Protein AF-A0A2H0WGF5-F1 (afdb_monomer_lite)

Structure (mmCIF, N/CA/C/O backbone):
data_AF-A0A2H0WGF5-F1
#
_entry.id   AF-A0A2H0WGF5-F1
#
loop_
_atom_site.group_PDB
_atom_site.id
_atom_site.type_symbol
_atom_site.label_atom_id
_atom_site.label_alt_id
_atom_site.label_comp_id
_atom_site.label_asym_id
_atom_site.label_entity_id
_atom_site.label_seq_id
_atom_site.pdbx_PDB_ins_code
_atom_site.Cartn_x
_atom_site.Cartn_y
_atom_site.Cartn_z
_atom_site.occupancy
_atom_site.B_iso_or_equiv
_atom_site.auth_seq_id
_atom_site.auth_comp_id
_atom_site.auth_asym_id
_atom_site.auth_atom_id
_atom_site.pdbx_PDB_model_num
ATOM 1 N N . LEU A 1 1 ? 12.358 -4.544 -9.132 1.00 90.62 1 LEU A N 1
ATOM 2 C CA . LEU A 1 1 ? 10.967 -4.035 -9.215 1.00 90.62 1 LEU A CA 1
ATOM 3 C C . LEU A 1 1 ? 10.431 -3.943 -10.645 1.00 90.62 1 LEU A C 1
ATOM 5 O O . LEU A 1 1 ? 9.227 -3.925 -10.801 1.00 90.62 1 LEU A O 1
ATOM 9 N N . SER A 1 2 ? 11.270 -3.948 -11.687 1.00 92.12 2 SER A N 1
ATOM 10 C CA . SER A 1 2 ? 10.876 -3.655 -13.080 1.00 92.12 2 SER A CA 1
ATOM 11 C C . SER A 1 2 ? 9.756 -4.506 -13.693 1.00 92.12 2 SER A C 1
ATOM 13 O O . SER A 1 2 ? 9.264 -4.139 -14.748 1.00 92.12 2 SER A O 1
ATOM 15 N N . ASN A 1 3 ? 9.385 -5.628 -13.071 1.00 94.50 3 ASN A N 1
ATOM 16 C CA . ASN A 1 3 ? 8.273 -6.477 -13.497 1.00 94.50 3 ASN A CA 1
ATOM 17 C C . ASN A 1 3 ? 7.287 -6.791 -12.352 1.00 94.50 3 ASN A C 1
ATOM 19 O O . ASN A 1 3 ? 6.6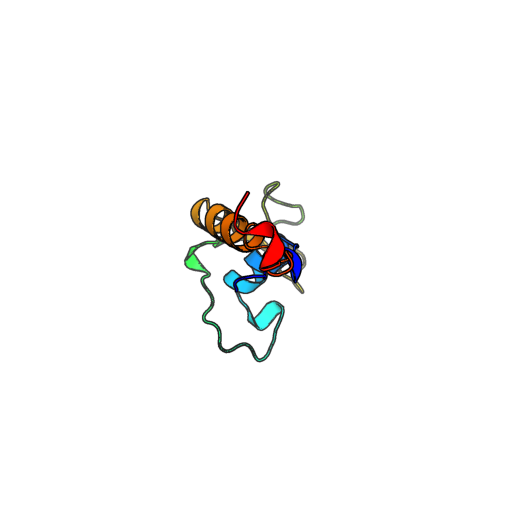97 -7.870 -12.283 1.00 94.50 3 ASN A O 1
ATOM 23 N N . ILE A 1 4 ? 7.217 -5.921 -11.343 1.00 96.69 4 ILE A N 1
ATOM 24 C CA . ILE A 1 4 ? 6.436 -6.203 -10.137 1.00 96.69 4 ILE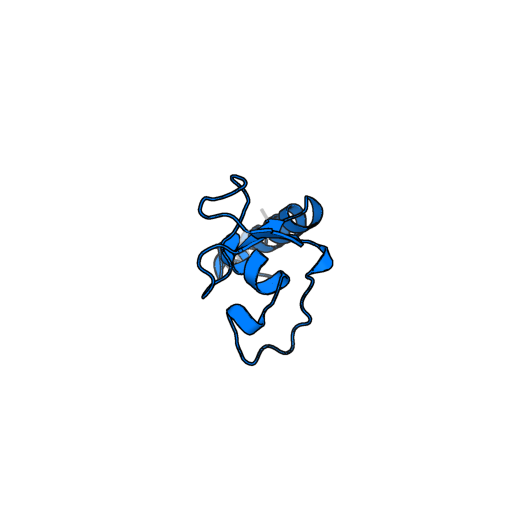 A CA 1
ATOM 25 C C . ILE A 1 4 ? 4.930 -6.119 -10.393 1.00 96.69 4 ILE A C 1
ATOM 27 O O . ILE A 1 4 ? 4.200 -6.908 -9.804 1.00 96.69 4 ILE A O 1
ATOM 31 N N . GLY A 1 5 ? 4.480 -5.262 -11.312 1.00 96.44 5 GLY A N 1
ATOM 32 C CA . GLY A 1 5 ? 3.065 -5.137 -11.660 1.00 96.44 5 GLY A CA 1
ATOM 33 C C . GLY A 1 5 ? 2.464 -6.410 -12.256 1.00 96.44 5 GLY A C 1
ATOM 34 O O . GLY A 1 5 ? 1.269 -6.647 -12.109 1.00 96.44 5 GLY A O 1
ATOM 35 N N . SER A 1 6 ? 3.295 -7.258 -12.863 1.00 95.56 6 SER A N 1
ATOM 36 C CA . SER A 1 6 ? 2.882 -8.564 -13.393 1.00 95.56 6 SER A CA 1
ATOM 37 C C . SER A 1 6 ? 3.071 -9.685 -12.376 1.00 95.56 6 SER A C 1
ATOM 39 O O . SER A 1 6 ? 2.232 -10.574 -12.265 1.00 95.56 6 SER A O 1
ATOM 41 N N . ARG A 1 7 ? 4.153 -9.639 -11.585 1.00 95.38 7 ARG A N 1
ATOM 42 C CA . ARG A 1 7 ? 4.431 -10.642 -10.539 1.00 95.38 7 ARG A CA 1
ATOM 43 C C . ARG A 1 7 ? 3.498 -10.539 -9.333 1.00 95.38 7 ARG A C 1
ATOM 45 O O . ARG A 1 7 ? 3.276 -11.539 -8.659 1.00 95.38 7 ARG A O 1
ATOM 52 N N . GLN A 1 8 ? 3.023 -9.337 -9.030 1.00 96.81 8 GLN A N 1
ATOM 53 C CA . GLN A 1 8 ? 2.124 -9.053 -7.922 1.00 96.81 8 GLN A CA 1
ATOM 54 C C . GLN A 1 8 ? 1.157 -7.927 -8.328 1.00 96.81 8 GLN A C 1
ATOM 56 O O . GLN A 1 8 ? 1.458 -6.754 -8.111 1.00 96.81 8 GLN A O 1
ATOM 61 N N . PRO A 1 9 ? 0.009 -8.261 -8.940 1.00 96.31 9 PRO A N 1
ATOM 62 C CA . PRO A 1 9 ? -0.957 -7.274 -9.419 1.00 96.31 9 PRO A CA 1
ATOM 63 C C . PRO A 1 9 ? -1.936 -6.788 -8.335 1.00 96.31 9 PRO A C 1
ATOM 65 O O . PRO A 1 9 ? -2.780 -5.944 -8.621 1.00 96.31 9 PRO A O 1
ATOM 68 N N . SER A 1 10 ? -1.878 -7.315 -7.105 1.00 98.06 10 SER A N 1
ATOM 69 C CA . SER A 1 10 ? -2.785 -6.900 -6.029 1.00 98.06 10 SER A CA 1
ATOM 70 C C . SER A 1 10 ? -2.378 -5.544 -5.447 1.00 98.06 10 SER A C 1
ATOM 72 O O . SER A 1 10 ? -1.339 -5.428 -4.794 1.00 98.06 10 SER A O 1
ATOM 74 N N . ARG A 1 11 ? -3.240 -4.536 -5.629 1.00 97.88 11 ARG A N 1
ATOM 75 C CA . ARG A 1 11 ? -3.128 -3.217 -4.986 1.00 97.88 11 ARG A CA 1
ATOM 76 C C . ARG A 1 11 ? -3.003 -3.344 -3.462 1.00 97.88 11 ARG A C 1
ATOM 78 O O . ARG A 1 11 ? -2.091 -2.779 -2.863 1.00 97.88 11 ARG A O 1
ATOM 85 N N . ASP A 1 12 ? -3.877 -4.135 -2.846 1.00 98.25 12 ASP A N 1
ATOM 86 C CA . ASP A 1 12 ? -3.929 -4.293 -1.390 1.00 98.25 12 ASP A CA 1
ATOM 87 C C . ASP A 1 12 ? -2.664 -4.944 -0.830 1.00 98.25 12 ASP A C 1
ATOM 89 O O . ASP A 1 12 ? -2.170 -4.534 0.222 1.00 98.25 12 ASP A O 1
ATOM 93 N N . TRP A 1 13 ? -2.090 -5.911 -1.557 1.00 98.25 13 TRP A N 1
ATOM 94 C CA . TRP A 1 13 ? -0.805 -6.503 -1.188 1.00 98.25 13 TRP A CA 1
ATOM 95 C C . TRP A 1 13 ? 0.292 -5.438 -1.130 1.00 98.25 13 TRP A C 1
ATOM 97 O O . TRP A 1 13 ? 1.043 -5.396 -0.155 1.00 98.25 13 TRP A O 1
ATOM 107 N N . HIS A 1 14 ? 0.369 -4.549 -2.131 1.00 98.50 14 HIS A N 1
ATOM 108 C CA . HIS A 1 14 ? 1.374 -3.478 -2.153 1.00 98.50 14 HIS A CA 1
ATOM 109 C C . HIS A 1 14 ? 1.203 -2.509 -0.992 1.00 98.50 14 HIS A C 1
ATOM 111 O O . HIS A 1 14 ? 2.185 -2.207 -0.316 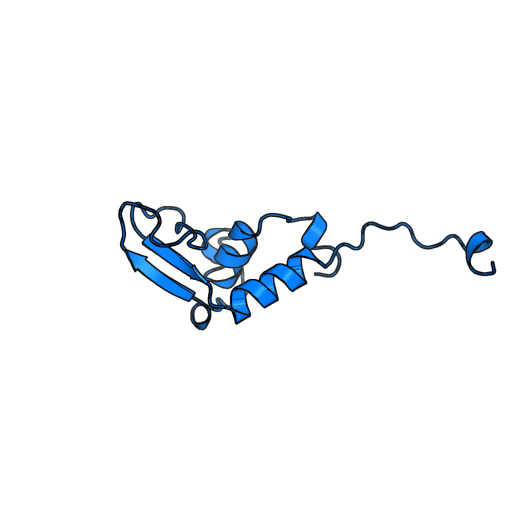1.00 98.50 14 HIS A O 1
ATOM 117 N N . HIS A 1 15 ? -0.021 -2.062 -0.710 1.00 98.62 15 HIS A N 1
ATOM 118 C CA . HIS A 1 15 ? -0.263 -1.159 0.416 1.00 98.62 15 HIS A CA 1
ATOM 119 C C . HIS A 1 15 ? 0.046 -1.802 1.765 1.00 98.62 15 HIS A C 1
ATOM 121 O O . HIS A 1 15 ? 0.731 -1.192 2.582 1.00 98.62 15 HIS A O 1
ATOM 127 N N . LEU A 1 16 ? -0.389 -3.042 2.003 1.00 98.56 16 LEU A N 1
ATOM 128 C CA . LEU A 1 16 ? -0.058 -3.761 3.236 1.00 98.56 16 LEU A CA 1
ATOM 129 C C . LEU A 1 16 ? 1.455 -3.972 3.368 1.00 98.56 16 LEU A C 1
ATOM 131 O O . LEU A 1 16 ? 2.003 -3.813 4.461 1.00 98.56 16 LEU A O 1
ATOM 135 N N . HIS A 1 17 ? 2.141 -4.265 2.259 1.00 98.25 17 HIS A N 1
ATOM 136 C CA . HIS A 1 17 ? 3.591 -4.418 2.240 1.00 98.25 17 HIS A CA 1
ATOM 137 C C . HIS A 1 17 ? 4.324 -3.096 2.511 1.00 98.25 17 HIS A C 1
ATOM 139 O O . HIS A 1 17 ? 5.299 -3.084 3.257 1.00 98.25 17 HIS A O 1
ATOM 145 N N . PHE A 1 18 ? 3.858 -1.973 1.957 1.00 98.50 18 PHE A N 1
ATOM 146 C CA . PHE A 1 18 ? 4.417 -0.652 2.252 1.00 98.50 18 PHE A CA 1
ATOM 147 C C . PHE A 1 18 ? 4.099 -0.192 3.675 1.00 98.50 18 PHE A C 1
ATOM 149 O O . PHE A 1 18 ? 4.974 0.369 4.327 1.00 98.50 18 PHE A O 1
ATOM 156 N N . TYR A 1 19 ? 2.894 -0.449 4.184 1.00 98.62 19 TYR A N 1
ATOM 157 C CA . TYR A 1 19 ? 2.504 -0.109 5.551 1.00 98.62 19 TYR A CA 1
ATOM 158 C C . TYR A 1 19 ? 3.355 -0.868 6.576 1.00 98.62 19 TYR A C 1
ATOM 160 O O . TYR A 1 19 ? 4.023 -0.265 7.420 1.00 98.62 19 TYR A O 1
ATOM 168 N N . ASN A 1 20 ? 3.373 -2.199 6.482 1.00 98.38 20 ASN A N 1
ATOM 169 C CA . ASN A 1 20 ? 4.206 -3.047 7.319 1.00 98.38 20 ASN A CA 1
ATOM 170 C C . ASN A 1 20 ? 4.538 -4.358 6.586 1.00 98.38 20 ASN A C 1
ATOM 172 O O . ASN A 1 20 ? 3.747 -5.306 6.627 1.00 98.38 20 ASN A O 1
ATOM 176 N N . PRO A 1 21 ? 5.733 -4.475 5.982 1.00 98.19 21 PRO A N 1
ATOM 177 C CA . PRO A 1 21 ? 6.067 -5.612 5.125 1.00 98.19 21 PRO A CA 1
ATOM 178 C C . PRO A 1 21 ? 6.055 -6.949 5.870 1.00 98.19 21 PRO A C 1
ATOM 180 O O . PRO A 1 21 ? 5.759 -7.985 5.278 1.00 98.19 21 PRO A O 1
ATOM 183 N N . ARG A 1 22 ? 6.288 -6.929 7.188 1.00 98.00 22 ARG A N 1
ATOM 184 C CA . ARG A 1 22 ? 6.272 -8.120 8.050 1.00 98.00 22 ARG A CA 1
ATOM 185 C C . ARG A 1 22 ? 4.876 -8.701 8.283 1.00 98.00 22 ARG A C 1
ATOM 187 O O . ARG A 1 22 ? 4.788 -9.822 8.769 1.00 98.00 22 ARG A O 1
ATOM 194 N N . LEU A 1 23 ? 3.804 -7.994 7.906 1.00 96.69 23 LEU A N 1
ATOM 195 C CA . LEU A 1 23 ? 2.447 -8.561 7.894 1.00 96.69 23 LEU A CA 1
ATOM 196 C C . LEU A 1 23 ? 2.280 -9.640 6.821 1.00 96.69 23 LEU A C 1
ATOM 198 O O . LEU A 1 23 ? 1.476 -10.550 6.993 1.00 96.69 23 LEU A O 1
ATOM 202 N N . LEU A 1 24 ? 3.022 -9.525 5.716 1.00 96.06 24 LEU A N 1
ATOM 203 C CA . LEU A 1 24 ? 2.921 -10.429 4.568 1.00 96.06 24 LEU A CA 1
ATOM 204 C C . LEU A 1 24 ? 4.173 -11.297 4.409 1.00 96.06 24 LEU A C 1
ATOM 206 O O . LEU A 1 24 ? 4.086 -12.449 3.993 1.00 96.06 24 LEU A O 1
ATOM 210 N N . VAL A 1 25 ? 5.342 -10.749 4.745 1.00 96.56 25 VAL A N 1
ATOM 211 C CA . VAL A 1 25 ? 6.646 -11.405 4.623 1.00 96.56 25 VAL A CA 1
ATOM 212 C C . VAL A 1 25 ? 7.400 -11.232 5.940 1.00 96.56 25 VAL A C 1
ATOM 214 O O . VAL A 1 25 ? 8.124 -10.256 6.132 1.00 96.56 25 VAL A O 1
ATOM 217 N N . GLY A 1 26 ? 7.226 -12.178 6.867 1.00 97.12 26 GLY A N 1
ATOM 218 C CA . GLY A 1 26 ? 7.684 -12.046 8.260 1.00 97.12 26 GLY A CA 1
ATOM 219 C C . GLY A 1 26 ? 9.183 -11.767 8.445 1.00 97.12 26 GLY A C 1
ATOM 220 O O . GLY A 1 26 ? 9.563 -11.098 9.399 1.00 97.12 26 GLY A O 1
ATOM 221 N N . TRP A 1 27 ? 10.035 -12.211 7.518 1.00 96.81 27 TRP A N 1
ATOM 222 C CA . TRP A 1 27 ? 11.487 -11.981 7.551 1.00 96.81 27 TRP A CA 1
ATOM 223 C C . TRP A 1 27 ? 11.938 -10.713 6.803 1.00 96.81 27 TRP A C 1
ATOM 225 O O . TRP A 1 27 ? 13.136 -10.470 6.674 1.00 96.81 27 TRP A O 1
ATOM 235 N N . SER A 1 28 ? 11.012 -9.901 6.283 1.00 97.69 28 SER A N 1
ATOM 236 C CA . SER A 1 28 ? 11.358 -8.743 5.456 1.00 97.69 28 SER A CA 1
ATOM 237 C C . SER A 1 28 ? 12.176 -7.694 6.214 1.00 97.69 28 SER A C 1
ATOM 239 O O . SER A 1 28 ? 11.752 -7.158 7.244 1.00 97.69 28 SER A O 1
ATOM 241 N N . ILE A 1 29 ? 13.326 -7.348 5.632 1.00 98.06 29 ILE A N 1
ATOM 242 C CA . ILE A 1 29 ? 14.211 -6.268 6.090 1.00 98.06 29 ILE A CA 1
ATOM 243 C C . ILE A 1 29 ? 13.792 -4.889 5.563 1.00 98.06 29 ILE A C 1
ATOM 245 O O . ILE A 1 29 ? 14.393 -3.882 5.925 1.00 98.06 29 ILE A O 1
ATOM 249 N N . MET A 1 30 ? 12.780 -4.827 4.692 1.00 98.06 30 MET A N 1
ATOM 250 C CA . MET A 1 30 ? 12.284 -3.563 4.163 1.00 98.06 30 MET A CA 1
ATOM 251 C C . MET A 1 30 ? 11.723 -2.701 5.313 1.00 98.06 30 MET A C 1
ATOM 253 O O . MET A 1 30 ? 10.952 -3.202 6.148 1.00 98.06 30 MET A O 1
ATOM 257 N N . PRO A 1 31 ? 12.085 -1.409 5.388 1.00 98.38 31 PRO A N 1
ATOM 258 C CA . PRO A 1 31 ? 11.429 -0.478 6.296 1.00 98.38 31 PRO A CA 1
ATOM 259 C C . PRO A 1 31 ? 9.934 -0.378 5.980 1.00 98.38 31 PRO A C 1
ATOM 261 O O . PRO A 1 31 ? 9.533 -0.427 4.820 1.00 98.38 31 PRO A O 1
ATOM 264 N N . GLY A 1 32 ? 9.104 -0.245 7.013 1.00 98.12 32 GLY A N 1
ATOM 265 C CA . GLY A 1 32 ? 7.710 0.143 6.803 1.00 98.12 32 GLY A CA 1
ATOM 266 C C . GLY A 1 32 ? 7.622 1.644 6.536 1.00 98.12 32 GLY A C 1
ATOM 267 O O . GLY A 1 32 ? 8.400 2.417 7.095 1.00 98.12 32 GLY A O 1
ATOM 268 N N . PHE A 1 33 ? 6.639 2.051 5.745 1.00 98.44 33 PHE A N 1
ATOM 269 C CA . PHE A 1 33 ? 6.290 3.445 5.484 1.00 98.44 33 PHE A CA 1
ATOM 270 C C . PHE A 1 33 ? 4.895 3.765 6.048 1.00 98.44 33 PHE A C 1
ATOM 272 O O . PHE A 1 33 ? 3.990 4.133 5.299 1.00 98.44 33 PHE A O 1
ATOM 279 N N . PRO A 1 34 ? 4.671 3.615 7.370 1.00 98.06 34 PRO A N 1
ATOM 280 C CA . PRO A 1 34 ? 3.351 3.808 7.969 1.00 98.06 34 PRO A CA 1
ATOM 281 C C . PRO A 1 34 ? 2.853 5.254 7.868 1.00 98.06 34 PRO A C 1
ATOM 283 O O . PRO A 1 34 ? 1.655 5.481 7.957 1.00 98.06 34 PRO A O 1
ATOM 286 N N . PHE A 1 35 ? 3.745 6.224 7.648 1.00 98.19 35 PHE A N 1
ATOM 287 C CA . PHE A 1 35 ? 3.404 7.642 7.504 1.00 98.19 35 PHE A CA 1
ATOM 288 C C . PHE A 1 35 ? 2.534 7.954 6.275 1.00 98.19 35 PHE A C 1
ATOM 290 O O . PHE A 1 35 ? 1.908 9.005 6.238 1.00 98.19 35 PHE A O 1
ATOM 297 N N . PHE A 1 36 ? 2.453 7.041 5.303 1.00 98.06 36 PHE A N 1
ATOM 298 C CA . PHE A 1 36 ? 1.525 7.131 4.173 1.00 98.06 36 PHE A CA 1
ATOM 299 C C . PHE A 1 36 ? 0.084 6.718 4.517 1.00 98.06 36 PHE A C 1
ATOM 301 O O . PHE A 1 36 ? -0.797 6.800 3.665 1.00 98.06 36 PHE A O 1
ATOM 308 N N . TYR A 1 37 ? -0.174 6.223 5.731 1.00 98.50 37 TYR A N 1
ATOM 309 C CA . TYR A 1 37 ? -1.429 5.557 6.063 1.00 98.50 37 TYR A CA 1
ATOM 310 C C . TYR A 1 37 ? -2.036 6.100 7.350 1.00 98.50 37 TYR A C 1
ATOM 312 O O . TYR A 1 37 ? -1.377 6.190 8.388 1.00 98.50 37 TYR A O 1
ATOM 320 N N . ARG A 1 38 ? -3.342 6.368 7.314 1.00 98.25 38 ARG A N 1
ATOM 321 C CA . ARG A 1 38 ? -4.140 6.535 8.533 1.00 98.25 38 ARG A CA 1
ATOM 322 C C . ARG A 1 38 ? -4.676 5.175 8.965 1.00 98.25 38 ARG A C 1
ATOM 324 O O . ARG A 1 38 ? -5.175 4.426 8.132 1.00 98.25 38 ARG A O 1
ATOM 331 N N . VAL A 1 39 ? -4.597 4.866 10.255 1.00 97.88 39 VAL A N 1
ATOM 332 C CA . VAL A 1 39 ? -5.221 3.664 10.825 1.00 97.88 39 VAL A CA 1
ATOM 333 C C . VAL A 1 39 ? -6.582 4.038 11.391 1.00 97.88 39 VAL A C 1
ATOM 335 O O . VAL A 1 39 ? -6.699 5.040 12.094 1.00 97.88 39 VAL A O 1
ATOM 338 N N . GLU A 1 40 ? -7.595 3.230 11.103 1.00 97.75 40 GLU A N 1
ATOM 339 C CA . GLU A 1 40 ? -8.957 3.444 11.585 1.00 97.75 40 GLU A CA 1
ATOM 340 C C . GLU A 1 40 ? -9.544 2.153 12.156 1.00 97.75 40 GLU A C 1
ATOM 342 O O . GLU A 1 40 ? -9.295 1.062 11.634 1.00 97.75 40 GLU A O 1
ATOM 347 N N . THR A 1 41 ? -10.308 2.285 13.243 1.00 97.88 41 THR A N 1
ATOM 348 C CA . THR A 1 41 ? -10.987 1.164 13.895 1.00 97.88 41 THR A CA 1
ATOM 349 C C . THR A 1 41 ? -12.476 1.209 13.567 1.00 97.88 41 THR A C 1
ATOM 351 O O . THR A 1 41 ? -13.180 2.104 14.024 1.00 97.88 41 THR A O 1
ATOM 354 N N . SER A 1 42 ? -12.963 0.243 12.794 1.00 96.75 42 SER A N 1
ATOM 355 C CA . SER A 1 42 ? -14.362 0.117 12.391 1.00 96.75 42 SER A CA 1
ATOM 356 C C . SER A 1 42 ? -14.723 -1.344 12.105 1.00 96.75 42 SER A C 1
ATOM 358 O O . SER A 1 42 ? -13.914 -2.113 11.580 1.00 96.75 42 SER A O 1
ATOM 360 N N . ARG A 1 43 ? -15.964 -1.741 12.424 1.00 94.19 43 ARG A N 1
ATOM 361 C CA . ARG A 1 43 ? -16.491 -3.081 12.091 1.00 94.19 43 ARG A CA 1
ATOM 362 C C . ARG A 1 43 ? -16.695 -3.271 10.589 1.00 94.19 43 ARG A C 1
ATOM 364 O O . ARG A 1 43 ? -16.577 -4.390 10.098 1.00 94.19 43 ARG A O 1
ATOM 371 N N . GLU A 1 44 ? -16.980 -2.183 9.886 1.00 94.38 44 GLU A N 1
ATOM 372 C CA . GLU A 1 44 ? -17.186 -2.134 8.439 1.00 94.38 44 GLU A CA 1
ATOM 373 C C . GLU A 1 44 ? -16.066 -1.327 7.781 1.00 94.38 44 GLU A C 1
ATOM 375 O O . GLU A 1 44 ? -15.337 -0.605 8.466 1.00 94.38 44 GLU A O 1
ATOM 380 N N . SER A 1 45 ? -15.916 -1.446 6.461 1.00 95.19 45 SER A N 1
ATOM 381 C CA . SER A 1 45 ? -14.902 -0.670 5.746 1.00 95.19 45 SER A CA 1
ATOM 382 C C . SER A 1 45 ? -15.205 0.830 5.880 1.00 95.19 45 SER A C 1
ATOM 384 O O . SER A 1 45 ? -16.273 1.258 5.444 1.00 95.19 45 SER A O 1
ATOM 386 N N . PRO A 1 46 ? -14.306 1.645 6.464 1.00 94.94 46 PRO A N 1
ATOM 387 C CA . PRO A 1 46 ? -14.567 3.071 6.684 1.00 94.94 46 PRO A CA 1
ATOM 388 C C . PRO A 1 46 ? -14.516 3.901 5.390 1.00 94.94 46 PRO A C 1
ATOM 390 O O . PRO A 1 46 ? -14.983 5.038 5.359 1.00 94.94 46 PRO A O 1
ATOM 393 N N . LYS A 1 47 ? -13.916 3.360 4.321 1.00 94.88 47 LYS A N 1
ATOM 394 C CA . LYS A 1 47 ? -13.791 3.995 3.002 1.00 94.88 47 LYS A CA 1
ATOM 395 C C . LYS A 1 47 ? -13.574 2.925 1.931 1.00 94.88 47 LYS A C 1
ATOM 397 O O . LYS A 1 47 ? -12.962 1.901 2.218 1.00 94.88 47 LYS A O 1
ATOM 402 N N . ASP A 1 48 ? -13.967 3.189 0.688 1.00 94.12 48 ASP A N 1
ATOM 403 C CA . ASP A 1 48 ? -13.761 2.256 -0.435 1.00 94.12 48 ASP A CA 1
ATOM 404 C C . ASP A 1 48 ? -12.288 1.873 -0.649 1.00 94.12 48 ASP A C 1
ATOM 406 O O . ASP A 1 48 ? -11.981 0.739 -0.999 1.00 94.12 48 ASP A O 1
ATOM 410 N N . SER A 1 49 ? -11.361 2.806 -0.405 1.00 94.62 49 SER A N 1
ATOM 411 C CA . SER A 1 49 ? -9.920 2.565 -0.548 1.00 94.62 49 SER A CA 1
ATOM 412 C C . SER A 1 49 ? -9.267 1.929 0.683 1.00 94.62 49 SER A C 1
ATOM 414 O O . SER A 1 49 ? -8.061 1.663 0.651 1.00 94.62 49 SER A O 1
ATOM 416 N N . ALA A 1 50 ? -10.028 1.721 1.766 1.00 97.75 50 ALA A N 1
ATOM 417 C CA . ALA A 1 50 ? -9.516 1.183 3.017 1.00 97.75 50 ALA A CA 1
ATOM 418 C C . ALA A 1 50 ? -9.200 -0.310 2.890 1.00 97.75 50 ALA A C 1
ATOM 420 O O . ALA A 1 50 ? -9.937 -1.080 2.279 1.00 97.75 50 ALA A O 1
ATOM 421 N N . ILE A 1 51 ? -8.103 -0.726 3.516 1.00 98.25 51 ILE A N 1
ATOM 422 C CA . ILE A 1 51 ? -7.597 -2.096 3.434 1.00 98.25 51 ILE A CA 1
ATOM 423 C C . ILE A 1 51 ? -7.519 -2.659 4.844 1.00 98.25 51 ILE A C 1
ATOM 425 O O . ILE A 1 51 ? -6.919 -2.058 5.737 1.00 98.25 51 ILE A O 1
ATOM 429 N N . ARG A 1 52 ? -8.134 -3.821 5.065 1.00 97.69 52 ARG A N 1
ATOM 430 C CA . ARG A 1 52 ? -8.160 -4.453 6.386 1.00 97.69 52 ARG A CA 1
ATOM 431 C C . ARG A 1 52 ? -6.778 -4.984 6.750 1.00 97.69 52 ARG A C 1
ATOM 433 O O . ARG A 1 52 ? -6.137 -5.655 5.943 1.00 97.69 52 ARG A O 1
ATOM 440 N N . ILE A 1 53 ? -6.340 -4.743 7.982 1.00 97.56 53 ILE A N 1
ATOM 441 C CA . ILE A 1 53 ? -5.075 -5.287 8.483 1.00 97.56 53 ILE A CA 1
ATOM 442 C C . ILE A 1 53 ? -5.257 -6.794 8.752 1.00 97.56 53 ILE A C 1
ATOM 444 O O . ILE A 1 53 ? -6.128 -7.166 9.546 1.00 97.56 53 ILE A O 1
ATOM 448 N N . PRO A 1 54 ? -4.448 -7.685 8.143 1.00 95.81 54 PRO A N 1
ATOM 449 C CA . PRO A 1 54 ? -4.532 -9.121 8.394 1.00 95.81 54 PRO A CA 1
ATOM 450 C C . PRO A 1 54 ? -4.398 -9.461 9.882 1.00 95.81 54 PRO A C 1
ATOM 452 O O . PRO A 1 54 ? -3.548 -8.920 10.588 1.00 95.81 54 PRO A O 1
ATOM 455 N N . GLY A 1 55 ? -5.251 -10.363 10.369 1.00 93.88 55 GLY A N 1
ATOM 456 C CA . GLY A 1 55 ? -5.285 -10.755 11.782 1.00 93.88 55 GLY A CA 1
ATOM 457 C C . GLY A 1 55 ? -5.965 -9.746 12.716 1.00 93.88 55 GLY A C 1
ATOM 458 O O . GLY A 1 55 ? -5.988 -9.972 13.925 1.00 93.88 55 GLY A O 1
ATOM 459 N N . LYS A 1 56 ? -6.536 -8.654 12.188 1.00 93.81 56 LYS A N 1
ATOM 460 C CA . LYS A 1 56 ? -7.346 -7.693 12.949 1.00 93.81 56 LYS A CA 1
ATOM 461 C C . LYS A 1 56 ? -8.794 -7.715 12.468 1.00 93.81 56 LYS A C 1
ATOM 463 O O . LYS A 1 56 ? -9.073 -7.738 11.272 1.00 93.81 56 LYS A O 1
ATOM 468 N N . THR A 1 57 ? -9.729 -7.714 13.413 1.00 92.75 57 THR A N 1
ATOM 469 C CA . THR A 1 57 ? -11.170 -7.787 13.128 1.00 92.75 57 THR A CA 1
ATOM 470 C C . THR A 1 57 ? -11.791 -6.431 12.826 1.00 92.75 57 THR A C 1
ATOM 472 O O . THR A 1 57 ? -12.865 -6.369 12.247 1.00 92.75 57 THR A O 1
ATOM 475 N N . ASP A 1 58 ? -11.151 -5.337 13.194 1.00 96.00 58 ASP A N 1
ATOM 476 C CA . ASP A 1 58 ? -11.745 -4.007 13.101 1.00 96.00 58 ASP A CA 1
ATOM 477 C C . ASP A 1 58 ? -10.730 -2.932 12.726 1.00 96.00 58 ASP A C 1
ATOM 479 O O . ASP A 1 58 ? -11.080 -1.766 12.716 1.00 96.00 58 ASP A O 1
ATOM 483 N N . GLN A 1 59 ? -9.489 -3.289 12.389 1.00 97.62 59 GLN A N 1
ATOM 484 C CA . GLN A 1 59 ? -8.471 -2.306 12.022 1.00 97.62 59 GLN A CA 1
ATOM 485 C C . GLN A 1 59 ? -8.241 -2.26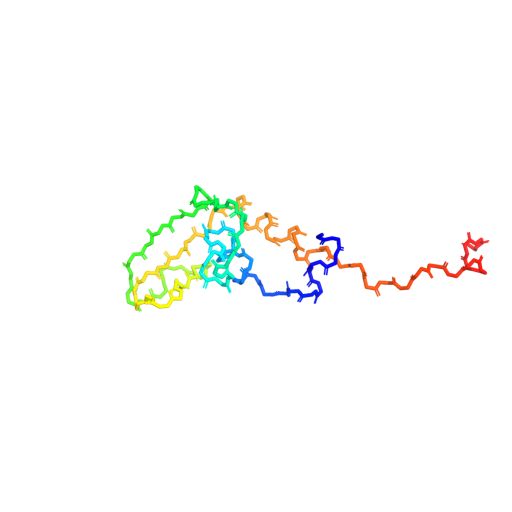8 10.516 1.00 97.62 59 GLN A C 1
ATOM 487 O O . GLN A 1 59 ? -8.023 -3.300 9.871 1.00 97.62 59 GLN A O 1
ATOM 492 N N . TRP A 1 60 ? -8.231 -1.051 9.986 1.00 98.50 60 TRP A N 1
ATOM 493 C CA . TRP A 1 60 ? -8.063 -0.742 8.574 1.00 98.50 60 TRP A CA 1
ATOM 494 C C . TRP A 1 60 ? -6.945 0.280 8.398 1.00 98.50 60 TRP A C 1
ATOM 496 O O . TRP A 1 60 ? -6.755 1.151 9.248 1.00 98.50 60 TRP A O 1
ATOM 506 N N . ILE A 1 61 ? -6.222 0.193 7.285 1.00 98.44 61 ILE A N 1
ATOM 507 C CA . ILE A 1 61 ? -5.365 1.273 6.797 1.00 98.44 61 ILE A CA 1
ATOM 508 C C . ILE A 1 61 ? -6.087 2.014 5.679 1.00 98.44 61 ILE A C 1
ATOM 510 O O . ILE A 1 61 ? -6.699 1.403 4.806 1.00 98.44 61 ILE A O 1
ATOM 514 N N . ILE A 1 62 ? -5.996 3.335 5.699 1.00 98.44 62 ILE A N 1
ATOM 515 C CA . ILE A 1 62 ? -6.506 4.215 4.655 1.00 98.44 62 ILE A CA 1
ATOM 516 C C . ILE A 1 62 ? -5.283 4.862 4.004 1.00 98.44 62 ILE A C 1
ATOM 518 O O . ILE A 1 62 ? -4.605 5.648 4.677 1.00 98.44 62 ILE A O 1
ATOM 522 N N . PRO A 1 63 ? -4.963 4.512 2.746 1.00 98.56 63 PRO A N 1
ATOM 523 C CA . PRO A 1 63 ? -3.837 5.102 2.031 1.00 98.56 63 PRO A CA 1
ATOM 524 C C . PRO A 1 63 ? -4.039 6.604 1.794 1.00 98.56 63 PRO A C 1
ATOM 526 O O . PRO A 1 63 ? -5.165 7.059 1.560 1.00 98.56 63 PRO A O 1
ATOM 529 N N . SER A 1 64 ? -2.950 7.372 1.864 1.00 98.50 64 SER A N 1
ATOM 530 C CA . SER A 1 64 ? -2.894 8.733 1.328 1.00 98.50 64 SER A CA 1
ATOM 531 C C . SER A 1 64 ? -2.856 8.714 -0.202 1.00 98.50 64 SER A C 1
ATOM 533 O O . SER A 1 64 ? -2.642 7.668 -0.814 1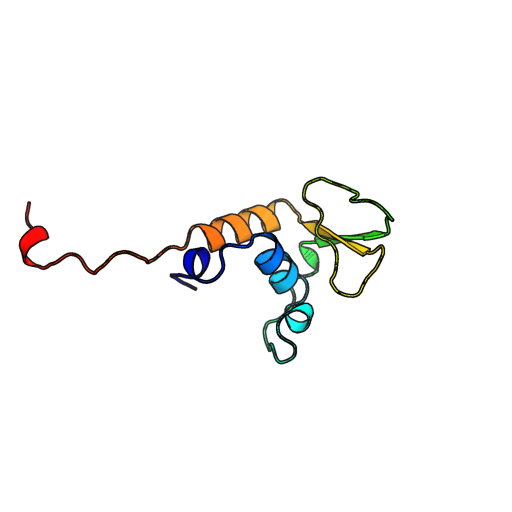.00 98.50 64 SER A O 1
ATOM 535 N N . GLU A 1 65 ? -3.031 9.877 -0.823 1.00 98.25 65 GLU A N 1
ATOM 536 C CA . GLU A 1 65 ? -2.924 10.019 -2.278 1.00 98.25 65 GLU A CA 1
ATOM 537 C C . GLU A 1 65 ? -1.530 9.618 -2.784 1.00 98.25 65 GLU A C 1
ATOM 539 O O . GLU A 1 65 ? -1.421 8.824 -3.715 1.00 98.25 65 GLU A O 1
ATOM 544 N N . GLU A 1 66 ? -0.458 10.021 -2.091 1.00 98.44 66 GLU A N 1
ATOM 545 C CA . GLU A 1 66 ? 0.907 9.639 -2.478 1.00 98.44 66 GLU A CA 1
ATOM 546 C C . GLU A 1 66 ? 1.134 8.120 -2.408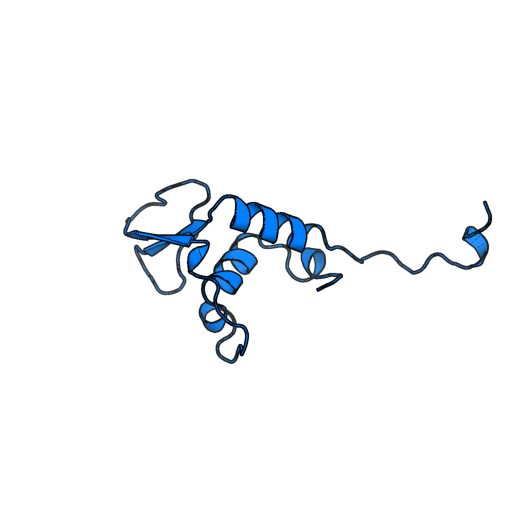 1.00 98.44 66 GLU A C 1
ATOM 548 O O . GLU A 1 66 ? 1.919 7.557 -3.176 1.00 98.44 66 GLU A O 1
ATOM 553 N N . ALA A 1 67 ? 0.446 7.438 -1.489 1.00 98.50 67 ALA A N 1
ATOM 554 C CA . ALA A 1 67 ? 0.495 5.987 -1.377 1.00 98.50 67 ALA A CA 1
ATOM 555 C C . ALA A 1 67 ? -0.195 5.305 -2.568 1.00 98.50 67 ALA A C 1
ATOM 557 O O . ALA A 1 67 ? 0.324 4.314 -3.086 1.00 98.50 67 ALA A O 1
ATOM 558 N N . GLU A 1 68 ? -1.356 5.818 -2.990 1.00 98.50 68 GLU A N 1
ATOM 559 C CA . GLU A 1 68 ? -2.084 5.333 -4.172 1.00 98.50 68 GLU A CA 1
ATOM 560 C C . GLU A 1 68 ? -1.256 5.527 -5.443 1.00 98.50 68 GLU A C 1
ATOM 562 O O . GLU A 1 68 ? -1.139 4.599 -6.249 1.00 98.50 68 GLU A O 1
ATOM 567 N N . ASP A 1 69 ? -0.624 6.691 -5.597 1.00 98.62 69 ASP A N 1
ATOM 568 C CA . ASP A 1 69 ? 0.237 7.001 -6.739 1.00 98.62 69 ASP A CA 1
ATOM 569 C C . ASP A 1 69 ? 1.455 6.080 -6.788 1.00 98.62 69 ASP A C 1
ATOM 571 O O . ASP A 1 69 ? 1.787 5.519 -7.839 1.00 98.62 69 ASP A O 1
ATOM 575 N N . LEU A 1 70 ? 2.096 5.854 -5.637 1.00 98.31 70 LEU A N 1
ATOM 576 C CA . LEU A 1 70 ? 3.218 4.928 -5.536 1.00 98.31 70 LEU A CA 1
ATOM 577 C C . LEU A 1 70 ? 2.799 3.507 -5.928 1.00 98.31 70 LEU A C 1
ATOM 579 O O . LEU A 1 70 ? 3.493 2.860 -6.714 1.00 98.31 70 LEU A O 1
ATOM 583 N N . VAL A 1 71 ? 1.674 3.006 -5.413 1.00 98.38 71 VAL A N 1
ATOM 584 C CA . VAL A 1 71 ? 1.192 1.660 -5.757 1.00 98.38 71 VAL A CA 1
ATOM 585 C C . VAL A 1 71 ? 0.784 1.572 -7.227 1.00 98.38 71 VAL A C 1
ATOM 587 O O . VAL A 1 71 ? 1.139 0.598 -7.893 1.00 98.38 71 VAL A O 1
ATOM 590 N N . SER A 1 72 ? 0.143 2.605 -7.768 1.00 98.25 72 SER A N 1
ATOM 591 C CA . SER A 1 72 ? -0.206 2.694 -9.190 1.00 98.25 72 SER A CA 1
ATOM 592 C C . SER A 1 72 ? 1.040 2.644 -10.075 1.00 98.25 72 SER A C 1
ATOM 594 O O . SER A 1 72 ? 1.092 1.866 -11.034 1.00 98.25 72 SER A O 1
ATOM 596 N N . TYR A 1 73 ? 2.092 3.382 -9.707 1.00 98.00 73 TYR A N 1
ATOM 597 C CA . TYR A 1 73 ? 3.389 3.301 -10.372 1.00 98.00 73 TYR A CA 1
ATOM 598 C C . TYR A 1 73 ? 3.959 1.881 -10.305 1.00 98.00 73 TYR A C 1
ATOM 600 O O . TYR A 1 73 ? 4.293 1.312 -11.345 1.00 98.00 73 TYR A O 1
ATOM 608 N N . MET A 1 74 ? 4.001 1.261 -9.123 1.00 98.00 74 MET A N 1
ATOM 609 C CA . MET A 1 74 ? 4.494 -0.112 -8.961 1.00 98.00 74 MET A CA 1
ATOM 610 C C . MET A 1 74 ? 3.725 -1.113 -9.832 1.00 98.00 74 MET A C 1
ATOM 612 O O . MET A 1 74 ? 4.333 -1.963 -10.486 1.00 98.00 74 MET A O 1
ATOM 616 N N . MET A 1 75 ? 2.400 -0.985 -9.898 1.00 97.38 75 MET A N 1
ATOM 617 C CA . MET A 1 75 ? 1.534 -1.842 -10.709 1.00 97.38 75 MET A CA 1
ATOM 618 C C . MET A 1 75 ? 1.673 -1.596 -12.218 1.00 97.38 75 MET A C 1
ATOM 620 O O . MET A 1 75 ? 1.424 -2.507 -13.012 1.00 97.38 75 MET A O 1
ATOM 624 N N . SER A 1 76 ? 2.115 -0.405 -12.627 1.00 96.62 76 SER A N 1
ATOM 625 C CA . SER A 1 76 ? 2.432 -0.093 -14.028 1.00 96.62 76 SER A CA 1
ATOM 626 C C . SER A 1 76 ? 3.735 -0.743 -14.520 1.00 96.62 76 SER A C 1
ATOM 628 O O . SER A 1 76 ? 3.926 -0.899 -15.727 1.00 96.62 76 SER A O 1
ATOM 630 N N . LEU A 1 77 ? 4.626 -1.170 -13.611 1.00 96.38 77 LEU A N 1
ATOM 631 C CA . LEU A 1 77 ? 5.907 -1.795 -13.954 1.00 96.38 77 LEU A CA 1
ATOM 632 C C . LEU A 1 77 ? 5.712 -3.241 -14.437 1.00 96.38 77 LEU A C 1
ATOM 634 O O . LEU A 1 77 ? 5.876 -4.199 -13.671 1.00 96.38 77 LEU A O 1
ATOM 638 N N . LYS A 1 78 ? 5.382 -3.377 -15.723 1.00 93.94 78 LYS A N 1
ATOM 639 C CA . LYS A 1 78 ? 5.138 -4.641 -16.427 1.00 93.94 78 LYS A CA 1
ATOM 640 C C . LYS A 1 78 ? 6.157 -4.822 -17.545 1.00 93.94 78 LYS A C 1
ATOM 642 O O . LYS A 1 78 ? 6.051 -4.225 -18.618 1.00 93.94 78 LYS A O 1
ATOM 647 N N . ARG A 1 79 ? 7.197 -5.609 -17.280 1.00 89.19 79 ARG A N 1
ATOM 648 C CA . ARG A 1 79 ? 8.259 -5.899 -18.255 1.00 89.19 79 ARG A CA 1
ATOM 649 C C . ARG A 1 79 ? 8.086 -7.323 -18.757 1.00 89.19 79 ARG A C 1
ATOM 651 O O . ARG A 1 79 ? 8.928 -8.184 -18.522 1.00 89.19 79 ARG A O 1
ATOM 658 N N . ASP A 1 80 ? 6.967 -7.508 -19.442 1.00 83.38 80 ASP A N 1
ATOM 659 C CA . ASP A 1 80 ? 6.457 -8.809 -19.892 1.00 83.38 80 ASP A CA 1
ATOM 660 C C . ASP A 1 80 ? 6.831 -9.086 -21.349 1.00 83.38 80 ASP A C 1
ATOM 662 O O . ASP A 1 80 ? 6.617 -10.181 -21.854 1.00 83.38 80 ASP A O 1
ATOM 666 N N . ARG A 1 81 ? 7.356 -8.070 -22.045 1.00 76.69 81 ARG A N 1
ATOM 667 C CA . ARG A 1 81 ? 7.706 -8.163 -23.458 1.00 76.69 81 ARG A CA 1
ATOM 668 C C . ARG A 1 81 ? 8.999 -8.941 -23.656 1.00 76.69 81 ARG A C 1
ATOM 670 O O . ARG A 1 81 ? 9.995 -8.684 -22.969 1.00 76.69 81 ARG A O 1
ATOM 677 N N . ASP A 1 82 ? 8.996 -9.790 -24.673 1.00 75.12 82 ASP A N 1
ATOM 678 C CA . ASP A 1 82 ? 10.220 -10.353 -25.221 1.00 75.12 82 ASP A CA 1
ATOM 679 C C . ASP A 1 82 ? 11.144 -9.229 -25.718 1.00 75.12 82 ASP A C 1
ATOM 681 O O . ASP A 1 82 ? 10.672 -8.166 -26.151 1.00 75.12 82 ASP A O 1
ATOM 685 N N . PRO A 1 83 ? 12.474 -9.411 -25.640 1.00 71.69 83 PRO A N 1
ATOM 686 C CA . PRO A 1 83 ? 13.391 -8.491 -26.289 1.00 71.69 83 PRO A CA 1
ATOM 687 C C . PRO A 1 83 ? 13.047 -8.412 -27.779 1.00 71.69 83 PRO A C 1
ATOM 689 O O . PRO A 1 83 ? 12.841 -9.437 -28.428 1.00 71.69 83 PRO A O 1
ATOM 692 N N . ILE A 1 84 ? 12.990 -7.185 -28.311 1.00 74.00 84 ILE A N 1
ATOM 693 C CA . ILE A 1 84 ? 12.760 -6.948 -29.740 1.00 74.00 84 ILE A CA 1
ATOM 694 C C . ILE A 1 84 ? 13.809 -7.755 -30.503 1.00 74.00 84 ILE A C 1
ATOM 696 O O . ILE A 1 84 ? 15.012 -7.604 -30.259 1.00 74.00 84 ILE A O 1
ATOM 700 N N . LYS A 1 85 ? 13.364 -8.644 -31.395 1.00 75.94 85 LYS A N 1
ATOM 701 C CA . LYS A 1 85 ? 14.288 -9.430 -32.212 1.00 75.94 85 LYS A CA 1
ATOM 702 C C . LYS A 1 85 ? 15.053 -8.474 -33.119 1.00 75.94 85 LYS A C 1
ATOM 704 O O . LYS A 1 85 ? 14.475 -7.554 -33.690 1.00 75.94 85 LYS A O 1
ATOM 709 N N . ALA A 1 86 ? 16.353 -8.709 -33.291 1.00 68.38 86 ALA A N 1
ATOM 710 C CA . ALA A 1 86 ? 17.216 -7.837 -34.093 1.00 68.38 86 ALA A CA 1
ATOM 711 C C . ALA A 1 86 ? 16.704 -7.625 -35.536 1.00 68.38 86 ALA A C 1
ATOM 713 O O . ALA A 1 86 ? 16.954 -6.580 -36.125 1.00 68.38 86 ALA A O 1
ATOM 714 N N . SER A 1 87 ? 15.932 -8.571 -36.083 1.00 72.94 87 SER A N 1
ATOM 715 C CA . SER A 1 87 ? 15.293 -8.468 -37.402 1.00 72.94 87 SER A CA 1
ATOM 716 C C . SER A 1 87 ? 14.169 -7.426 -37.498 1.00 72.94 87 SER A C 1
ATOM 718 O O . SER A 1 87 ? 13.737 -7.106 -38.601 1.00 72.94 87 SER A O 1
ATOM 720 N N . GLU A 1 88 ? 13.671 -6.917 -36.371 1.00 63.66 88 GLU A N 1
ATOM 721 C CA . GLU A 1 88 ? 12.528 -5.994 -36.292 1.00 63.66 88 GLU A CA 1
ATOM 722 C C . GLU A 1 88 ? 12.943 -4.575 -35.872 1.00 63.66 88 GLU A C 1
ATOM 724 O O . GLU A 1 88 ? 12.125 -3.664 -35.894 1.00 63.66 88 GLU A O 1
ATOM 729 N N . ALA A 1 89 ? 14.219 -4.358 -35.533 1.00 62.47 89 ALA A N 1
ATOM 730 C CA . ALA A 1 89 ? 14.726 -3.084 -35.013 1.00 62.47 89 ALA A CA 1
ATOM 731 C C . ALA A 1 89 ? 14.994 -2.006 -36.089 1.00 62.47 89 ALA A C 1
ATOM 733 O O . ALA A 1 89 ? 15.501 -0.937 -35.761 1.00 62.47 89 ALA A O 1
ATOM 734 N N . GLY A 1 90 ? 14.696 -2.288 -37.361 1.00 63.19 90 GLY A N 1
ATOM 735 C CA . GLY A 1 90 ? 15.028 -1.425 -38.502 1.00 63.19 90 GLY A CA 1
ATOM 736 C C . GLY A 1 90 ? 13.875 -1.143 -39.468 1.00 63.19 90 GLY A C 1
ATOM 737 O O . GLY A 1 90 ? 14.146 -0.803 -40.617 1.00 63.19 90 GLY A O 1
ATOM 738 N N . LYS A 1 91 ? 12.620 -1.326 -39.044 1.00 50.75 91 LYS A N 1
ATOM 739 C CA . LYS A 1 91 ? 11.441 -0.874 -39.798 1.00 50.75 91 LYS A CA 1
ATOM 740 C C . LYS A 1 91 ? 10.817 0.351 -39.153 1.00 50.75 91 LYS A C 1
ATOM 742 O O . LYS A 1 91 ? 10.769 0.378 -37.905 1.00 50.75 91 LYS A O 1
#

Radius of gyration: 17.01 Å; chains: 1; bounding box: 34×22×54 Å

Foldseek 3Di:
DLAQLVVPVDLLLQLLCQQPVCLPVVPDPDDHPVVQWDKDFAQDQPDPQWHARPPDNGITIRGHPVSSVVSVVSNPSRPPDDDDPPVRPPD

Sequence (91 aa):
LSNIGSRQPSRDWHHLHFYNPRLLVGWSIMPGFPFFYRVETSRESPKDSAIRIPGKTDQWIIPSEEAEDLVSYMMSLKRDRDPIKASEAGK

Secondary structure (DSSP, 8-state):
-TTHHHH---HHHHHHHHH-GGGT-TT--SPP-GGGEEEEE-SS-SSTT-EEPTT-SSEEEEE-HHHHHHHHHHHH----SPPPPGGGTT-

pLDDT: mean 93.37, std 9.82, range [50.75, 98.62]